Protein AF-A0A954IPS7-F1 (afdb_monomer)

Mean predicted aligned error: 3.64 Å

Foldseek 3Di:
DFDDDDPPDFAKKFKDQFCDFDPDTPDHQDAAQKDWPPVPWPRIQGGPRGDTDTDIDGDPPGDWDWFRKTWIWIWADPDPRDTDIDTDDIDGDTDDDDD

Solvent-accessible surface area (backbone atoms only — not comparable to full-atom values): 5958 Å² total; per-residue (Å²): 92,77,60,88,71,60,90,91,57,48,67,58,36,37,48,42,59,58,46,58,57,93,95,45,75,80,47,73,48,60,58,67,53,42,43,75,39,70,89,78,23,43,42,65,31,56,42,80,53,44,70,38,49,80,38,75,42,69,44,98,80,32,62,59,42,78,59,44,65,34,46,48,31,43,38,37,66,78,52,99,87,44,59,52,75,46,72,51,73,81,40,68,47,64,42,67,71,83,130

pLDDT: mean 92.73, std 4.54, range [60.28, 97.06]

Sequence (99 aa):
VEIIRSEGFDKNVTLDLLYQHLSSKFADTLPEGVTINAKESQTLLTGTNSKGSITLTAAANAPAVEQQLCCVMANVSINFVMKATYSSRPLLITVLPNE

Secondary structure (DSSP, 8-state):
-B-PPPTT--S-EEEESEEEETTEEEEE-SPTTEEE-TTTS--EE-TT--B----EEE-TTPPPEEEEEE--EEEEESSSS-EEEEE-S-EEEEEPPP-

Radius of gyration: 14.74 Å; Cα contacts (8 Å, |Δi|>4): 194; chains: 1; bounding box: 34×24×46 Å

Structure (mmCIF, N/CA/C/O backbone):
data_AF-A0A954IPS7-F1
#
_entry.id   AF-A0A954IPS7-F1
#
loop_
_atom_site.group_PDB
_atom_site.id
_atom_site.type_symbol
_atom_site.label_atom_id
_atom_site.label_alt_id
_atom_site.label_comp_id
_atom_site.label_asym_id
_atom_site.label_entity_id
_atom_site.label_seq_id
_atom_site.pdbx_PDB_ins_code
_atom_site.Cartn_x
_atom_site.Cartn_y
_atom_site.Cartn_z
_atom_site.occupancy
_atom_site.B_iso_or_equiv
_atom_site.auth_seq_id
_atom_site.auth_comp_id
_atom_site.auth_asym_id
_atom_site.auth_atom_id
_atom_site.pdbx_PDB_model_num
ATOM 1 N N . VAL A 1 1 ? -8.930 1.589 -4.060 1.00 90.44 1 VAL A N 1
ATOM 2 C CA . VAL A 1 1 ? -9.170 0.728 -2.880 1.00 90.44 1 VAL A CA 1
ATOM 3 C C . VAL A 1 1 ? -10.349 1.277 -2.103 1.00 90.44 1 VAL A C 1
ATOM 5 O O . VAL A 1 1 ? -10.483 2.491 -1.996 1.00 90.44 1 VAL A O 1
ATOM 8 N N . GLU A 1 2 ? -11.205 0.394 -1.604 1.00 94.31 2 GLU A N 1
ATOM 9 C CA . GLU A 1 2 ? -12.352 0.741 -0.765 1.00 94.31 2 GLU A CA 1
ATOM 10 C C . GLU A 1 2 ? -12.226 0.013 0.576 1.00 94.31 2 GLU A C 1
ATOM 12 O O . GLU A 1 2 ? -11.827 -1.153 0.602 1.00 94.31 2 GLU A O 1
ATOM 17 N N . ILE A 1 3 ? -12.518 0.709 1.675 1.00 94.12 3 ILE A N 1
ATOM 18 C CA . ILE A 1 3 ? -12.486 0.166 3.038 1.00 94.12 3 ILE A CA 1
ATOM 19 C C . ILE A 1 3 ? -13.889 0.150 3.645 1.00 94.12 3 ILE A C 1
ATOM 21 O O . ILE A 1 3 ? -14.710 1.020 3.367 1.00 94.12 3 ILE A O 1
ATOM 25 N N . ILE A 1 4 ? -14.148 -0.817 4.523 1.00 93.81 4 ILE A N 1
ATOM 26 C CA . ILE A 1 4 ? -15.369 -0.856 5.332 1.00 93.81 4 ILE A CA 1
ATOM 27 C C . ILE A 1 4 ? -15.011 -0.323 6.716 1.00 93.81 4 ILE A C 1
ATOM 29 O O . ILE A 1 4 ? -14.135 -0.865 7.389 1.00 93.81 4 ILE A O 1
ATOM 33 N N . ARG A 1 5 ? -15.667 0.763 7.125 1.00 92.00 5 ARG A N 1
ATOM 34 C CA . ARG A 1 5 ? -15.481 1.376 8.444 1.00 92.00 5 ARG A CA 1
ATOM 35 C C . ARG A 1 5 ? -16.517 0.820 9.414 1.00 92.00 5 ARG A C 1
ATOM 37 O O . ARG A 1 5 ? -17.662 0.597 9.031 1.00 92.00 5 ARG A O 1
ATOM 44 N N . SER A 1 6 ? -16.110 0.618 10.666 1.00 91.75 6 SER A N 1
ATOM 45 C CA . SER A 1 6 ? -17.060 0.344 11.746 1.00 91.75 6 SER A CA 1
ATOM 46 C C . SER A 1 6 ? -17.979 1.547 11.956 1.00 91.75 6 SER A C 1
ATOM 48 O O . SER A 1 6 ? -17.583 2.688 11.706 1.00 91.75 6 SER A O 1
ATOM 50 N N . GLU A 1 7 ? -19.184 1.300 12.464 1.00 93.00 7 GLU A N 1
ATOM 51 C CA . GLU A 1 7 ? -20.087 2.368 12.887 1.00 93.00 7 GLU A CA 1
ATOM 52 C C . GLU A 1 7 ? -19.387 3.300 13.891 1.00 93.00 7 GLU A C 1
ATOM 54 O O . GLU A 1 7 ? -18.658 2.845 14.776 1.00 93.00 7 GLU A O 1
ATOM 59 N N . GLY A 1 8 ? -19.549 4.613 13.699 1.00 90.06 8 GLY A N 1
ATOM 60 C CA . GLY A 1 8 ? -18.923 5.646 14.530 1.00 90.06 8 GLY A CA 1
ATOM 61 C C . GLY A 1 8 ? -17.416 5.851 14.321 1.00 90.06 8 GLY A C 1
ATOM 62 O O . GLY A 1 8 ? -16.839 6.715 14.976 1.00 90.06 8 GLY A O 1
ATOM 63 N N . PHE A 1 9 ? -16.756 5.104 13.426 1.00 91.56 9 PHE A N 1
ATOM 64 C CA . PHE A 1 9 ? -15.324 5.273 13.171 1.00 91.56 9 PHE A CA 1
ATOM 65 C C . PHE A 1 9 ? -15.040 6.359 12.119 1.00 91.56 9 PHE A C 1
ATOM 67 O O . PHE A 1 9 ? -15.158 6.137 10.911 1.00 91.56 9 PHE A O 1
ATOM 74 N N . ASP A 1 10 ? -14.580 7.517 12.586 1.00 92.38 10 ASP A N 1
ATOM 75 C CA . ASP A 1 10 ? -14.317 8.725 11.793 1.00 92.38 10 ASP A CA 1
ATOM 76 C C . ASP A 1 10 ? -12.829 9.115 11.723 1.00 92.38 10 ASP A C 1
ATOM 78 O O . ASP A 1 10 ? -12.472 10.157 11.170 1.00 92.38 10 ASP A O 1
ATOM 82 N N . LYS A 1 11 ? -11.934 8.284 12.269 1.00 92.62 11 LYS A N 1
ATOM 83 C CA . LYS A 1 11 ? -10.499 8.582 12.276 1.00 92.62 11 LYS A CA 1
ATOM 84 C C . LYS A 1 11 ? -9.858 8.341 10.913 1.00 92.62 11 LYS A C 1
ATOM 86 O O . LYS A 1 11 ? -10.328 7.552 10.089 1.00 92.62 11 LYS A O 1
ATOM 91 N N . ASN A 1 12 ? -8.727 9.004 10.703 1.00 94.00 12 ASN A N 1
ATOM 92 C CA . ASN A 1 12 ? -7.964 8.872 9.473 1.00 94.00 12 ASN A CA 1
ATOM 93 C C . ASN A 1 12 ? -7.386 7.459 9.308 1.00 94.00 12 ASN A C 1
ATOM 95 O O . ASN A 1 12 ? -6.968 6.824 10.278 1.00 94.00 12 ASN A O 1
ATOM 99 N N . VAL A 1 13 ? -7.313 7.010 8.059 1.00 94.94 13 VAL A N 1
ATOM 100 C CA . VAL A 1 13 ? -6.672 5.752 7.661 1.00 94.94 13 VAL A CA 1
ATOM 101 C C . VAL A 1 13 ? -5.626 6.074 6.606 1.00 94.94 13 VAL A C 1
ATOM 103 O O . VAL A 1 13 ? -5.925 6.805 5.661 1.00 94.94 13 VAL A O 1
ATOM 106 N N . THR A 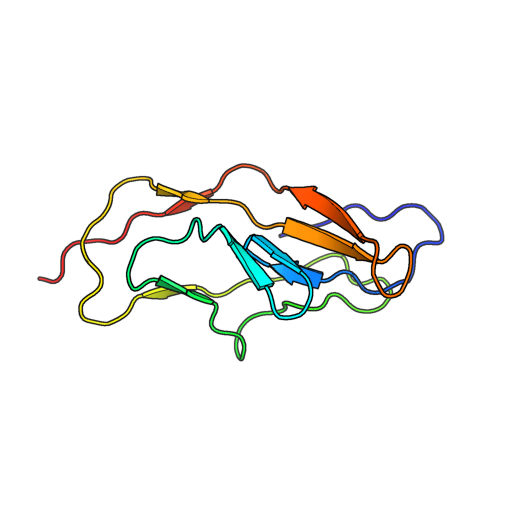1 14 ? -4.409 5.550 6.748 1.00 94.25 14 THR A N 1
ATOM 107 C CA . THR A 1 14 ? -3.371 5.723 5.723 1.00 94.25 14 THR A CA 1
ATOM 108 C C . THR A 1 14 ? -3.254 4.490 4.840 1.00 94.25 14 THR A C 1
ATOM 110 O O . THR A 1 14 ? -3.265 3.359 5.326 1.00 94.25 14 THR A O 1
ATOM 113 N N . LEU A 1 15 ? -3.154 4.715 3.535 1.00 94.75 15 LEU A N 1
ATOM 114 C CA . LEU A 1 15 ? -2.953 3.697 2.516 1.00 94.75 15 LEU A CA 1
ATOM 115 C C . LEU A 1 15 ? -1.491 3.702 2.071 1.00 94.75 15 LEU A C 1
ATOM 117 O O . LEU A 1 15 ? -0.946 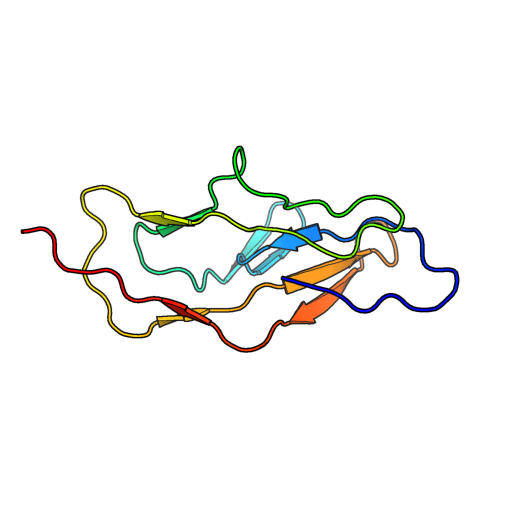4.760 1.759 1.00 94.75 15 LEU A O 1
ATOM 121 N N . ASP A 1 16 ? -0.872 2.527 2.029 1.00 93.25 16 ASP A N 1
ATOM 122 C CA . ASP A 1 16 ? 0.528 2.363 1.630 1.00 93.25 16 ASP A CA 1
ATOM 123 C C . ASP A 1 16 ? 0.744 0.992 0.972 1.00 93.25 16 ASP A C 1
ATOM 125 O O . ASP A 1 16 ? 0.007 0.052 1.261 1.00 93.25 16 ASP A O 1
ATOM 129 N N . LEU A 1 17 ? 1.741 0.857 0.100 1.00 94.12 17 LEU A N 1
ATOM 130 C CA . LEU A 1 17 ? 2.210 -0.443 -0.409 1.00 94.12 17 LEU A CA 1
ATOM 131 C C . LEU A 1 17 ? 3.565 -0.832 0.199 1.00 94.12 17 LEU A C 1
ATOM 133 O O . LEU A 1 17 ? 3.987 -1.985 0.099 1.00 94.12 17 LEU A O 1
ATOM 137 N N . LEU A 1 18 ? 4.235 0.114 0.861 1.00 92.81 18 LEU A N 1
ATOM 138 C CA . LEU A 1 18 ? 5.499 -0.105 1.543 1.00 92.81 18 LEU A CA 1
ATOM 139 C C . LEU A 1 18 ? 5.240 -0.594 2.965 1.00 92.81 18 LEU A C 1
ATOM 141 O O . LEU A 1 18 ? 4.485 0.010 3.731 1.00 92.81 18 LEU A O 1
ATOM 145 N N . TYR A 1 19 ? 5.891 -1.691 3.348 1.00 91.06 19 TYR A N 1
ATOM 146 C CA . TYR A 1 19 ? 5.829 -2.209 4.711 1.00 91.06 19 TYR A CA 1
ATOM 147 C C . TYR A 1 19 ? 6.733 -1.350 5.586 1.00 91.06 19 TYR A C 1
ATOM 149 O O . TYR A 1 19 ? 7.891 -1.678 5.836 1.00 91.06 19 TYR A O 1
ATOM 157 N N . GLN A 1 20 ? 6.209 -0.204 6.011 1.00 90.56 20 GLN A N 1
ATOM 158 C CA . GLN A 1 20 ? 6.960 0.794 6.760 1.00 90.56 20 GLN A CA 1
ATOM 159 C C . GLN A 1 20 ? 6.237 1.243 8.029 1.00 90.56 20 GLN A C 1
ATOM 161 O O . GLN A 1 20 ? 5.003 1.229 8.140 1.00 90.56 20 GLN A O 1
ATOM 166 N N . HIS A 1 21 ? 7.024 1.651 9.016 1.00 87.31 21 HIS A N 1
ATOM 167 C CA . HIS A 1 21 ? 6.543 2.282 10.234 1.00 87.31 21 HIS A CA 1
ATOM 168 C C . HIS A 1 21 ? 7.553 3.332 10.690 1.00 87.31 21 HIS A C 1
ATOM 170 O O . HIS A 1 21 ? 8.745 3.043 10.803 1.00 87.31 21 HIS A O 1
ATOM 176 N N . LEU A 1 22 ? 7.060 4.547 10.952 1.00 85.38 22 LEU A N 1
ATOM 177 C CA . LEU A 1 22 ? 7.897 5.721 11.200 1.00 85.38 22 LEU A CA 1
ATOM 178 C C . LEU A 1 22 ? 8.915 5.887 10.058 1.00 85.38 22 LEU A C 1
ATOM 180 O O . LEU A 1 22 ? 8.523 5.907 8.895 1.00 85.38 22 LEU A O 1
ATOM 184 N N . SER A 1 23 ? 10.201 5.973 10.385 1.00 85.94 23 SER A N 1
ATOM 185 C CA . SER A 1 23 ? 11.287 6.146 9.415 1.00 85.94 23 SER A CA 1
ATOM 186 C C . SER A 1 23 ? 11.868 4.824 8.901 1.00 85.94 23 SER A C 1
ATOM 188 O O . SER A 1 23 ? 12.845 4.839 8.156 1.00 85.94 23 SER A O 1
ATOM 190 N N . SER A 1 24 ? 11.323 3.678 9.315 1.00 91.31 24 SER A N 1
ATOM 191 C CA . SER A 1 24 ? 11.867 2.359 8.986 1.00 91.31 24 SER A CA 1
ATOM 192 C C . SER A 1 24 ? 11.017 1.652 7.933 1.00 91.31 24 SER A C 1
ATOM 194 O O . SER A 1 24 ? 9.820 1.433 8.132 1.00 91.31 24 SER A O 1
ATOM 196 N N . LYS A 1 25 ? 11.662 1.246 6.832 1.00 92.88 25 LYS A N 1
ATOM 197 C CA . LYS A 1 25 ? 11.099 0.350 5.814 1.00 92.88 25 LYS A CA 1
ATOM 198 C C . LYS A 1 25 ? 11.543 -1.083 6.109 1.00 92.88 25 LYS A C 1
ATOM 200 O O . LYS A 1 25 ? 12.737 -1.358 6.131 1.00 92.88 25 LYS A O 1
ATOM 205 N N . PHE A 1 26 ? 10.588 -1.979 6.333 1.00 91.25 26 PHE A N 1
ATOM 206 C CA . PHE A 1 26 ? 10.825 -3.399 6.608 1.00 91.25 26 PHE A CA 1
ATOM 207 C C . PHE A 1 26 ? 10.748 -4.253 5.349 1.00 91.25 26 PHE A C 1
ATOM 209 O O . PHE A 1 26 ? 11.507 -5.206 5.212 1.00 91.25 26 PHE A O 1
ATOM 216 N N . ALA A 1 27 ? 9.843 -3.915 4.432 1.00 91.94 27 ALA A N 1
ATOM 217 C CA . ALA A 1 27 ? 9.753 -4.576 3.142 1.00 91.94 27 ALA A CA 1
ATOM 218 C C . ALA A 1 27 ? 9.200 -3.633 2.075 1.00 91.94 27 ALA A C 1
ATOM 220 O O . ALA A 1 27 ? 8.427 -2.712 2.354 1.00 91.94 27 ALA A O 1
ATOM 221 N N . ASP A 1 28 ? 9.612 -3.896 0.844 1.00 93.75 28 ASP A N 1
ATOM 222 C CA . ASP A 1 28 ? 9.116 -3.255 -0.360 1.00 93.75 28 ASP A CA 1
ATOM 223 C C . ASP A 1 28 ? 8.703 -4.362 -1.317 1.00 93.75 28 ASP A C 1
ATOM 225 O O . ASP A 1 28 ? 9.522 -5.202 -1.682 1.00 93.75 28 ASP A O 1
ATOM 229 N N . THR A 1 29 ? 7.411 -4.417 -1.623 1.00 91.31 29 THR A N 1
ATOM 230 C CA . THR A 1 29 ? 6.862 -5.458 -2.500 1.00 91.31 29 THR A CA 1
ATOM 231 C C . THR A 1 29 ? 6.672 -4.959 -3.922 1.00 91.31 29 THR A C 1
ATOM 233 O O . THR A 1 29 ? 6.328 -5.760 -4.787 1.00 91.31 29 THR A O 1
ATOM 236 N N . LEU A 1 30 ? 6.921 -3.671 -4.187 1.00 95.69 30 LEU A N 1
ATOM 237 C CA . LEU A 1 30 ? 6.825 -3.118 -5.530 1.00 95.69 30 LEU A CA 1
ATOM 238 C C . LEU A 1 30 ? 7.938 -3.678 -6.426 1.00 95.69 30 LEU A C 1
ATOM 240 O O . LEU A 1 30 ? 9.039 -3.956 -5.941 1.00 95.69 30 LEU A O 1
ATOM 244 N N . PRO A 1 31 ? 7.673 -3.840 -7.734 1.00 96.31 31 PRO A N 1
ATOM 245 C CA . PRO A 1 31 ? 8.726 -4.114 -8.698 1.00 96.31 31 PRO A CA 1
ATOM 246 C C . PRO A 1 31 ? 9.853 -3.093 -8.622 1.00 96.31 31 PRO A C 1
ATOM 248 O O . PRO A 1 31 ? 9.632 -1.916 -8.324 1.00 96.31 31 PRO A O 1
ATOM 251 N N . GLU A 1 32 ? 11.061 -3.531 -8.956 1.00 95.19 32 GLU A N 1
ATOM 252 C CA . GLU A 1 32 ? 12.191 -2.622 -9.081 1.00 95.19 32 GLU A CA 1
ATOM 253 C C . GLU A 1 32 ? 11.867 -1.491 -10.074 1.00 95.19 32 GLU A C 1
ATOM 255 O O . GLU A 1 32 ? 11.276 -1.707 -11.131 1.00 95.19 32 GLU A O 1
ATOM 260 N N . GLY A 1 33 ? 12.202 -0.253 -9.703 1.00 94.56 33 GLY A N 1
ATOM 261 C CA . GLY A 1 33 ? 11.886 0.932 -10.502 1.00 94.56 33 GLY A CA 1
ATOM 262 C C . GLY A 1 33 ? 10.421 1.387 -10.448 1.00 94.56 33 GLY A C 1
ATOM 263 O O . GLY A 1 33 ? 10.115 2.437 -11.009 1.00 94.56 33 GLY A O 1
ATOM 264 N N . VAL A 1 34 ? 9.518 0.676 -9.762 1.00 96.50 34 VAL A N 1
ATOM 265 C CA . VAL A 1 34 ? 8.129 1.109 -9.538 1.00 96.50 34 VAL A CA 1
ATOM 266 C C . VAL A 1 34 ? 7.999 1.793 -8.179 1.00 96.50 34 VAL A C 1
ATOM 268 O O . VAL A 1 34 ? 8.451 1.288 -7.156 1.00 96.50 34 VAL A O 1
ATOM 271 N N . THR A 1 35 ? 7.356 2.959 -8.153 1.00 95.69 35 THR A N 1
ATOM 272 C CA . THR A 1 35 ? 7.171 3.771 -6.941 1.00 95.69 35 THR A CA 1
ATOM 273 C C . THR A 1 35 ? 5.748 4.317 -6.837 1.00 95.69 35 THR A C 1
ATOM 275 O O . THR A 1 35 ? 4.999 4.330 -7.814 1.00 95.69 35 THR A O 1
ATOM 278 N N . ILE A 1 36 ? 5.356 4.774 -5.645 1.00 94.81 36 ILE A N 1
ATOM 279 C CA . ILE A 1 36 ? 4.074 5.454 -5.426 1.00 94.81 36 ILE A CA 1
ATOM 280 C C . ILE A 1 36 ? 4.216 6.930 -5.818 1.00 94.81 36 ILE A C 1
ATOM 282 O O . ILE A 1 36 ? 5.015 7.659 -5.226 1.00 94.81 36 ILE A O 1
ATOM 286 N N . ASN A 1 37 ? 3.389 7.410 -6.748 1.00 94.50 37 ASN A N 1
ATOM 287 C CA . ASN A 1 37 ? 3.265 8.840 -7.016 1.00 94.50 37 ASN A CA 1
ATOM 288 C C . ASN A 1 37 ? 2.417 9.487 -5.915 1.00 94.50 37 ASN A C 1
ATOM 290 O O . ASN A 1 37 ? 1.190 9.543 -6.000 1.00 94.50 37 ASN A O 1
ATOM 294 N N . ALA A 1 38 ? 3.077 9.982 -4.869 1.00 88.25 38 ALA A N 1
ATOM 295 C CA . ALA A 1 38 ? 2.410 10.569 -3.708 1.00 88.25 38 ALA A CA 1
ATOM 296 C C . ALA A 1 38 ? 1.549 11.804 -4.039 1.00 88.25 38 ALA A C 1
ATOM 298 O O . ALA A 1 38 ? 0.624 12.101 -3.290 1.00 88.25 38 ALA A O 1
ATOM 299 N N . LYS A 1 39 ? 1.825 12.518 -5.141 1.00 91.19 39 LYS A N 1
ATOM 300 C CA . LYS A 1 39 ? 1.054 13.710 -5.539 1.00 91.19 39 LYS A CA 1
ATOM 301 C C . LYS A 1 39 ? -0.298 13.351 -6.150 1.00 91.19 39 LYS A C 1
ATOM 303 O O . LYS A 1 39 ? -1.265 14.076 -5.957 1.00 91.19 39 LYS A O 1
ATOM 308 N N . GLU A 1 40 ? -0.352 12.244 -6.882 1.00 93.50 40 GLU A N 1
ATOM 309 C CA . GLU A 1 40 ? -1.563 11.765 -7.564 1.00 93.50 40 GLU A CA 1
ATOM 310 C C . GLU A 1 40 ? -2.311 10.690 -6.762 1.00 93.50 40 GLU A C 1
ATOM 312 O O . GLU A 1 40 ? -3.410 10.277 -7.130 1.00 93.50 40 GLU A O 1
ATOM 317 N N . SER A 1 41 ? -1.722 10.243 -5.652 1.00 94.31 41 SER A N 1
ATOM 318 C CA . SER A 1 41 ? -2.290 9.228 -4.772 1.00 94.31 41 SER A CA 1
ATOM 319 C C . SER A 1 41 ? -3.043 9.844 -3.598 1.00 94.31 41 SER A C 1
ATOM 321 O O . SER A 1 41 ? -2.606 10.806 -2.975 1.00 94.31 41 SER A O 1
ATOM 323 N N . GLN A 1 42 ? -4.140 9.204 -3.214 1.00 93.44 42 GLN A N 1
ATOM 324 C CA . GLN A 1 42 ? -4.852 9.447 -1.966 1.00 93.44 42 GLN A CA 1
ATOM 325 C C . GLN A 1 42 ? -4.348 8.471 -0.897 1.00 93.44 42 GLN A C 1
ATOM 327 O O . GLN A 1 42 ? -5.008 7.490 -0.556 1.00 93.44 42 GLN A O 1
ATOM 332 N N . THR A 1 43 ? -3.153 8.738 -0.366 1.00 92.31 43 THR A N 1
ATOM 333 C CA . THR A 1 43 ? -2.535 7.924 0.698 1.00 92.31 43 THR A CA 1
ATOM 334 C C . THR A 1 43 ? -3.136 8.185 2.082 1.00 92.31 43 THR A C 1
ATOM 336 O O . THR A 1 43 ? -2.882 7.425 3.011 1.00 92.31 43 THR A O 1
ATOM 339 N N . LEU A 1 44 ? -3.954 9.228 2.245 1.00 94.19 44 LEU A N 1
ATOM 340 C CA . LEU A 1 44 ? -4.649 9.554 3.489 1.00 94.19 44 LEU A CA 1
ATOM 341 C C . LEU A 1 44 ? -6.158 9.643 3.242 1.00 94.19 44 LEU A C 1
ATOM 343 O O . LEU A 1 44 ? -6.629 10.529 2.533 1.00 94.19 44 LEU A O 1
ATOM 347 N N . LEU A 1 45 ? -6.917 8.753 3.876 1.00 94.81 45 LEU A N 1
ATOM 348 C CA . LEU A 1 45 ? -8.375 8.797 3.917 1.00 94.81 45 LEU A CA 1
ATOM 349 C C . LEU A 1 45 ? -8.823 9.527 5.179 1.00 94.81 45 LEU A C 1
ATOM 351 O O . LEU A 1 45 ? -8.677 9.001 6.285 1.00 94.81 45 LEU A O 1
ATOM 355 N N . THR A 1 46 ? -9.362 10.733 5.014 1.00 92.88 46 THR A N 1
ATOM 356 C CA . THR A 1 46 ? -9.809 11.575 6.127 1.00 92.88 46 THR A CA 1
ATOM 357 C C . THR A 1 46 ? -11.276 11.356 6.478 1.00 92.88 46 THR A C 1
ATOM 359 O O . THR A 1 46 ? -12.109 11.088 5.608 1.00 92.88 46 THR A O 1
ATOM 362 N N . GLY A 1 47 ? -11.597 11.496 7.767 1.00 87.12 47 GLY A N 1
ATOM 363 C CA . GLY A 1 47 ? -12.976 11.463 8.249 1.00 87.12 47 GLY A CA 1
ATOM 364 C C . GLY A 1 47 ? -13.705 10.176 7.858 1.00 87.12 47 GLY A C 1
ATOM 365 O O . GLY A 1 47 ? -13.219 9.065 8.064 1.00 87.12 47 GLY A O 1
ATOM 366 N N . THR A 1 48 ? -14.868 10.342 7.228 1.00 87.94 48 THR A N 1
ATOM 367 C CA . THR A 1 48 ? -15.735 9.253 6.759 1.00 87.94 48 THR A CA 1
ATOM 368 C C . THR A 1 48 ? -15.424 8.778 5.337 1.00 87.94 48 THR A C 1
ATOM 370 O O . THR A 1 48 ? -16.126 7.907 4.826 1.00 87.94 48 THR A O 1
ATOM 373 N N . ASN A 1 49 ? -14.379 9.302 4.677 1.00 92.06 49 ASN A N 1
ATOM 374 C CA . ASN A 1 49 ? -14.032 8.849 3.333 1.00 92.06 49 ASN A CA 1
ATOM 375 C C . ASN A 1 49 ? -13.512 7.401 3.369 1.00 92.06 49 ASN A C 1
ATOM 377 O O . ASN A 1 49 ? -12.577 7.067 4.104 1.00 92.06 49 ASN A O 1
ATOM 381 N N . SER A 1 50 ? -14.121 6.544 2.555 1.00 93.25 50 SER A N 1
ATOM 382 C CA . SER A 1 50 ? -13.830 5.108 2.484 1.00 93.25 50 SER A CA 1
ATOM 383 C C . SER A 1 50 ? -13.206 4.680 1.158 1.00 93.25 50 SER A C 1
ATOM 385 O O . SER A 1 50 ? -12.904 3.502 0.985 1.00 93.25 50 SER A O 1
ATOM 387 N N . LYS A 1 51 ? -12.996 5.608 0.218 1.00 94.31 51 LYS A N 1
ATOM 388 C CA . LYS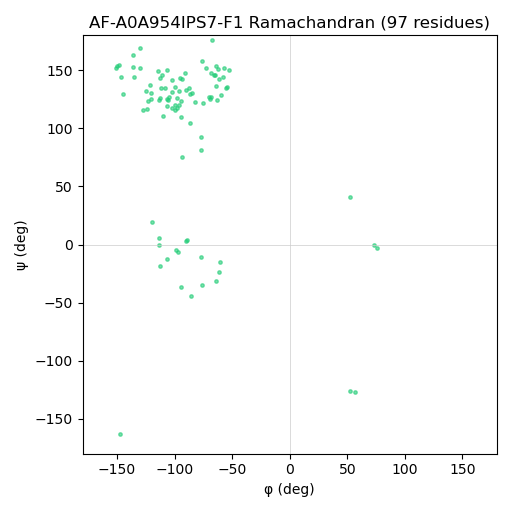 A 1 51 ? -12.426 5.320 -1.102 1.00 94.31 51 LYS A CA 1
ATOM 389 C C . LYS A 1 51 ? -11.143 6.113 -1.304 1.00 94.31 51 LYS A C 1
ATOM 391 O O . LYS A 1 51 ? -11.117 7.320 -1.088 1.00 94.31 51 LYS A O 1
ATOM 396 N N . GLY A 1 52 ? -10.099 5.409 -1.733 1.00 92.44 52 GLY A N 1
ATOM 397 C CA . GLY A 1 52 ? -8.801 5.982 -2.078 1.00 92.44 52 GLY A CA 1
ATOM 398 C C . GLY A 1 52 ? -8.244 5.405 -3.369 1.00 92.44 52 GLY A C 1
ATOM 399 O O . GLY A 1 52 ? -8.524 4.256 -3.724 1.00 92.44 52 GLY A O 1
ATOM 400 N N . SER A 1 53 ? -7.419 6.180 -4.055 1.00 93.88 53 SER A N 1
ATOM 401 C CA . SER A 1 53 ? -6.616 5.749 -5.199 1.00 93.88 53 SER A CA 1
ATOM 402 C C . SER A 1 53 ? -5.132 5.768 -4.845 1.00 93.88 53 SER A C 1
ATOM 404 O O . SER A 1 53 ? -4.676 6.650 -4.124 1.00 93.88 53 SER A O 1
ATOM 406 N N . ILE A 1 54 ? -4.369 4.806 -5.363 1.00 95.12 54 ILE A N 1
ATOM 407 C CA . ILE A 1 54 ? -2.907 4.857 -5.354 1.00 95.12 54 ILE A CA 1
ATOM 408 C C . ILE A 1 54 ? -2.449 4.796 -6.804 1.00 95.12 54 ILE A C 1
ATOM 410 O O . ILE A 1 54 ? -2.825 3.873 -7.526 1.00 95.12 54 ILE A O 1
ATOM 414 N N . THR A 1 55 ? -1.655 5.776 -7.209 1.00 95.81 55 THR A N 1
ATOM 415 C CA . THR A 1 55 ? -1.033 5.831 -8.526 1.00 95.81 55 THR A CA 1
ATOM 416 C C . THR A 1 55 ? 0.391 5.317 -8.412 1.00 95.81 55 THR A C 1
ATOM 418 O O . THR A 1 55 ? 1.173 5.798 -7.589 1.00 95.81 55 THR A O 1
ATOM 421 N N . LEU A 1 56 ? 0.724 4.335 -9.245 1.00 95.25 56 LEU A N 1
ATOM 422 C CA . LEU A 1 56 ? 2.071 3.793 -9.352 1.00 95.25 56 LEU A CA 1
ATOM 423 C C . LEU A 1 56 ? 2.751 4.361 -10.593 1.00 95.25 56 LEU A C 1
ATOM 425 O O . LEU A 1 56 ? 2.127 4.516 -11.641 1.00 95.25 56 LEU A O 1
ATOM 429 N N . THR A 1 57 ? 4.037 4.654 -10.471 1.00 95.69 57 THR A N 1
ATOM 430 C CA . THR A 1 57 ? 4.874 5.150 -11.559 1.00 95.69 57 THR A CA 1
ATOM 431 C C . THR A 1 57 ? 6.059 4.219 -11.725 1.00 95.69 57 THR A C 1
ATOM 433 O O . THR A 1 57 ? 6.808 3.998 -10.774 1.00 95.69 57 THR A O 1
ATOM 436 N N . ALA A 1 58 ? 6.221 3.687 -12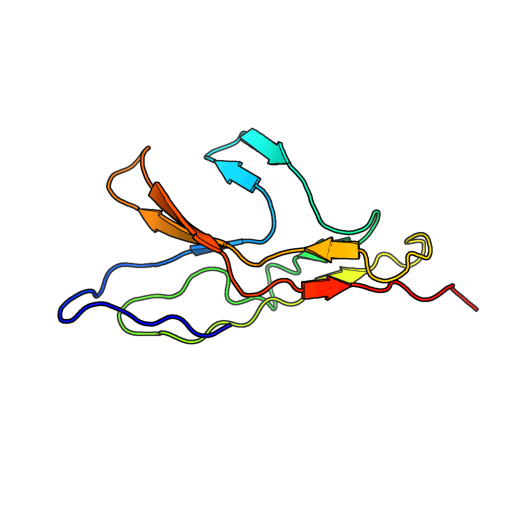.933 1.00 95.31 58 ALA A N 1
ATOM 437 C CA . ALA A 1 58 ? 7.413 2.956 -13.332 1.00 95.31 58 ALA A CA 1
ATOM 438 C C . ALA A 1 58 ? 8.462 3.939 -13.868 1.00 95.31 58 ALA A C 1
ATOM 440 O O . ALA A 1 58 ? 8.141 4.838 -14.648 1.00 95.31 58 ALA A O 1
ATOM 441 N N . ALA A 1 59 ? 9.711 3.778 -13.441 1.00 94.94 59 ALA A N 1
ATOM 442 C CA . ALA A 1 59 ? 10.843 4.476 -14.027 1.00 94.94 59 ALA A CA 1
ATOM 443 C C . ALA A 1 59 ? 11.002 4.086 -15.502 1.00 94.94 59 ALA A C 1
ATOM 445 O O . ALA A 1 59 ? 10.701 2.960 -15.893 1.00 94.94 59 ALA A O 1
ATOM 446 N N . ALA A 1 60 ? 11.548 4.998 -16.309 1.00 92.56 60 ALA A N 1
ATOM 447 C CA . ALA A 1 60 ? 11.767 4.761 -17.736 1.00 92.56 60 ALA A CA 1
ATOM 448 C C . ALA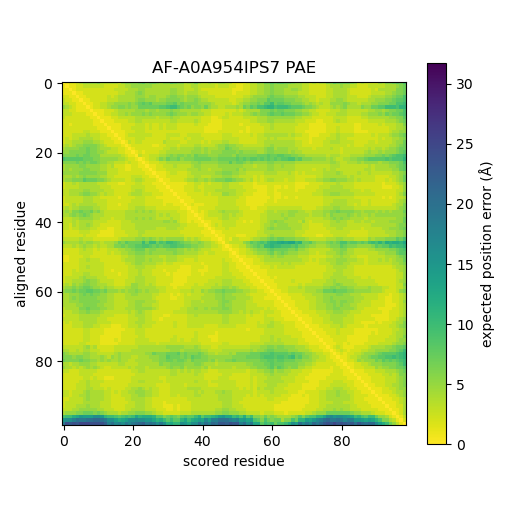 A 1 60 ? 12.712 3.584 -18.026 1.00 92.56 60 ALA A C 1
ATOM 450 O O . ALA A 1 60 ? 12.775 3.137 -19.156 1.00 92.56 60 ALA A O 1
ATOM 451 N N . ASN A 1 61 ? 13.462 3.095 -17.039 1.00 92.94 61 ASN A N 1
ATOM 452 C CA . ASN A 1 61 ? 14.366 1.950 -17.136 1.00 92.94 61 ASN A CA 1
ATOM 453 C C . ASN A 1 61 ? 13.987 0.813 -16.169 1.00 92.94 61 ASN A C 1
ATOM 455 O O . ASN A 1 61 ? 14.849 0.004 -15.831 1.00 92.94 61 ASN A O 1
ATOM 459 N N . ALA A 1 62 ? 12.744 0.780 -15.675 1.00 95.38 62 ALA A N 1
ATOM 460 C CA . ALA A 1 62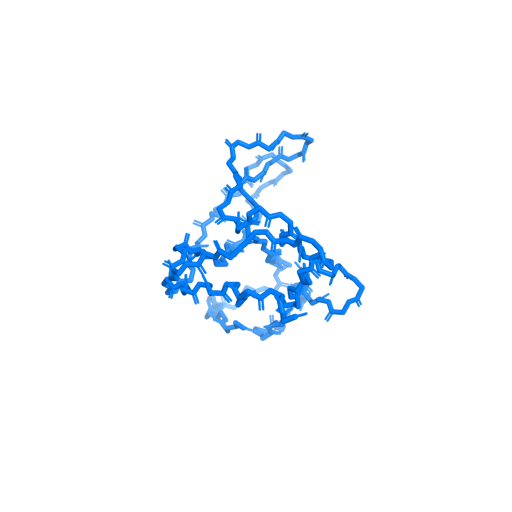 ? 12.288 -0.285 -14.788 1.00 95.38 62 ALA A CA 1
ATOM 461 C C . ALA A 1 62 ? 12.410 -1.651 -15.497 1.00 95.38 62 ALA A C 1
ATOM 463 O O . ALA A 1 62 ? 11.952 -1.781 -16.637 1.00 95.38 62 ALA A O 1
ATOM 464 N N . PRO A 1 63 ? 13.043 -2.663 -14.873 1.00 95.50 63 PRO A N 1
ATOM 465 C CA . PRO A 1 63 ? 13.170 -3.980 -15.479 1.00 95.50 63 PRO A CA 1
ATOM 466 C C . PRO A 1 63 ? 11.797 -4.635 -15.651 1.00 95.50 63 PRO A C 1
ATOM 468 O O . PRO A 1 63 ? 10.899 -4.471 -14.822 1.00 95.50 63 PRO A O 1
ATOM 471 N N . ALA A 1 64 ? 11.648 -5.409 -16.727 1.00 96.19 64 ALA A N 1
ATOM 472 C CA . ALA A 1 64 ? 10.430 -6.166 -16.962 1.00 96.19 64 ALA A CA 1
ATOM 473 C C . ALA A 1 64 ? 10.231 -7.221 -15.863 1.00 96.19 64 ALA A C 1
ATOM 475 O O . ALA A 1 64 ? 11.164 -7.932 -15.486 1.00 96.19 64 ALA A O 1
ATOM 476 N N . VAL A 1 65 ? 8.998 -7.345 -15.381 1.00 97.00 65 VAL A N 1
ATOM 477 C CA . VAL A 1 65 ? 8.600 -8.380 -14.423 1.00 97.00 65 VAL A CA 1
ATOM 478 C C . VAL A 1 65 ? 7.167 -8.793 -14.695 1.00 97.00 65 VAL A C 1
ATOM 480 O O . VAL A 1 65 ? 6.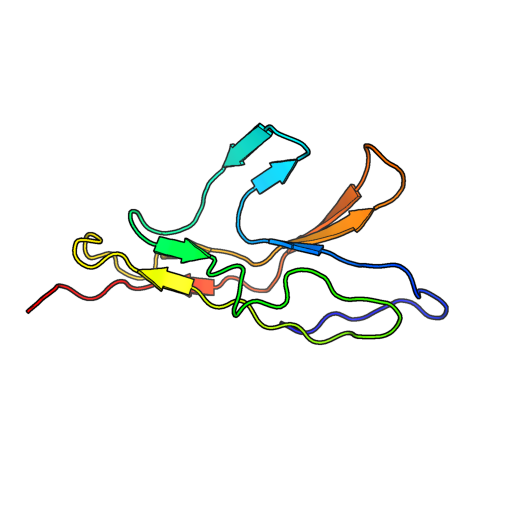331 -7.960 -15.043 1.00 97.00 65 VAL A O 1
ATOM 483 N N . GLU A 1 66 ? 6.874 -10.075 -14.517 1.00 97.06 66 GLU A N 1
ATOM 484 C CA . GLU A 1 66 ? 5.541 -10.629 -14.701 1.00 97.06 66 GLU A CA 1
ATOM 485 C C . GLU A 1 66 ? 4.888 -10.927 -13.348 1.00 97.06 66 GLU A C 1
ATOM 487 O O . GLU A 1 66 ? 5.450 -11.642 -12.521 1.00 97.06 66 GLU A O 1
ATOM 492 N N . GLN A 1 67 ? 3.679 -10.391 -13.143 1.00 96.12 67 GLN A N 1
ATOM 493 C CA . GLN A 1 67 ? 2.789 -10.740 -12.030 1.00 96.12 67 GLN A CA 1
ATOM 494 C C . GLN A 1 67 ? 3.430 -10.664 -10.634 1.00 96.12 67 GLN A C 1
ATOM 496 O O . GLN A 1 67 ? 3.154 -11.493 -9.763 1.00 96.12 67 GLN A O 1
ATOM 501 N N . GLN A 1 68 ? 4.242 -9.640 -10.372 1.00 96.19 68 GLN A N 1
ATOM 502 C CA . GLN A 1 68 ? 4.784 -9.427 -9.037 1.00 96.19 68 GLN A CA 1
ATOM 503 C C . GLN A 1 68 ? 3.656 -9.145 -8.040 1.00 96.19 68 GLN A C 1
ATOM 505 O O . GLN A 1 68 ? 2.846 -8.229 -8.216 1.00 96.19 68 GLN A O 1
ATOM 510 N N . LEU A 1 69 ? 3.613 -9.952 -6.982 1.00 95.50 69 LEU A N 1
ATOM 511 C CA . LEU A 1 69 ? 2.582 -9.890 -5.958 1.00 95.50 69 LEU A CA 1
ATOM 512 C C . LEU A 1 69 ? 2.796 -8.694 -5.025 1.00 95.50 69 LEU A C 1
ATOM 514 O O . LEU A 1 69 ? 3.810 -8.599 -4.340 1.00 95.50 69 LEU A O 1
ATOM 518 N N . CYS A 1 70 ? 1.792 -7.830 -4.951 1.00 95.12 70 CYS A N 1
ATOM 519 C CA . CYS A 1 70 ? 1.740 -6.650 -4.096 1.00 95.12 70 CYS A CA 1
ATOM 520 C C . CYS A 1 70 ? 0.424 -6.611 -3.307 1.00 95.12 70 CYS A C 1
ATOM 522 O O . CYS A 1 70 ? -0.535 -7.332 -3.599 1.00 95.12 70 CYS A O 1
ATOM 524 N N . CYS A 1 71 ? 0.335 -5.717 -2.326 1.00 94.94 71 CYS A N 1
ATOM 525 C CA . CYS A 1 71 ? -0.926 -5.392 -1.664 1.00 94.94 71 CYS A CA 1
ATOM 526 C C . CYS A 1 71 ? -0.948 -3.929 -1.218 1.00 94.94 71 CYS A C 1
ATOM 528 O O . CYS A 1 71 ? 0.097 -3.326 -0.987 1.00 94.94 71 CYS A O 1
ATOM 530 N N . VAL A 1 72 ? -2.149 -3.364 -1.095 1.00 95.25 72 VAL A N 1
ATOM 531 C CA . VAL A 1 72 ? -2.351 -2.069 -0.442 1.00 95.25 72 VAL A CA 1
ATOM 532 C C . VAL A 1 72 ? -2.714 -2.335 1.007 1.00 95.25 72 VAL A C 1
ATOM 534 O O . VAL A 1 72 ? -3.695 -3.017 1.302 1.00 95.25 72 VAL A O 1
ATOM 537 N N . MET A 1 73 ? -1.937 -1.767 1.913 1.00 95.50 73 MET A N 1
ATOM 538 C CA . MET A 1 73 ? -2.191 -1.784 3.339 1.00 95.50 73 MET A CA 1
ATOM 539 C C . MET A 1 73 ? -3.027 -0.585 3.756 1.00 95.50 73 MET A C 1
ATOM 541 O O . MET A 1 73 ? -2.698 0.550 3.422 1.00 95.50 73 MET A O 1
ATOM 545 N N . ALA A 1 74 ? -4.058 -0.834 4.556 1.00 95.38 74 ALA A N 1
ATOM 546 C CA . ALA A 1 74 ? -4.775 0.184 5.305 1.00 95.38 74 ALA A CA 1
ATOM 547 C C . ALA A 1 74 ? -4.276 0.183 6.752 1.00 95.38 74 ALA A C 1
ATOM 549 O O . ALA A 1 74 ? -4.428 -0.795 7.484 1.00 95.38 74 ALA A O 1
ATOM 550 N N . ASN A 1 75 ? -3.665 1.285 7.159 1.00 94.75 75 ASN A N 1
ATOM 551 C CA . ASN A 1 75 ? -3.079 1.474 8.473 1.00 94.75 75 ASN A CA 1
ATOM 552 C C . ASN A 1 75 ? -4.017 2.326 9.334 1.00 94.75 75 ASN A C 1
ATOM 554 O O . ASN A 1 75 ? -4.277 3.493 9.030 1.00 94.75 75 ASN A O 1
ATOM 558 N N . VAL A 1 76 ? -4.504 1.738 10.423 1.00 94.19 76 VAL A N 1
ATOM 559 C CA . VAL A 1 76 ? -5.403 2.362 11.394 1.00 94.19 76 VAL A CA 1
ATOM 560 C C . VAL A 1 76 ? -4.641 2.594 12.691 1.00 94.19 76 VAL A C 1
ATOM 562 O O . VAL A 1 76 ? -4.298 1.644 13.394 1.00 94.19 76 VAL A O 1
ATOM 565 N N . SER A 1 77 ? -4.366 3.852 13.023 1.00 91.50 77 SER A N 1
ATOM 566 C CA . SER A 1 77 ? -3.638 4.189 14.247 1.00 91.50 77 SER A CA 1
ATOM 567 C C . SER A 1 77 ? -4.474 3.896 15.495 1.00 91.50 77 SER A C 1
ATOM 569 O O . SER A 1 77 ? -5.581 4.411 15.656 1.00 91.50 77 SER A O 1
ATOM 571 N N . ILE A 1 78 ? -3.910 3.103 16.406 1.00 90.75 78 ILE A N 1
ATOM 572 C CA . ILE A 1 78 ? -4.440 2.872 17.757 1.00 90.75 78 ILE A CA 1
ATOM 573 C C . ILE A 1 78 ? -3.923 3.984 18.681 1.00 90.75 78 ILE A C 1
ATOM 575 O O . ILE A 1 78 ? -4.683 4.574 19.445 1.00 90.75 78 ILE A O 1
ATOM 579 N N . ASN A 1 79 ? -2.632 4.306 18.564 1.00 89.62 79 ASN A N 1
ATOM 580 C CA . ASN A 1 79 ? -1.972 5.447 19.197 1.00 89.62 79 ASN A CA 1
ATOM 581 C C . ASN A 1 79 ? -0.848 5.970 18.272 1.00 89.62 79 ASN A C 1
ATOM 583 O O . ASN A 1 79 ? -0.842 5.665 17.081 1.00 89.62 79 ASN A O 1
ATOM 587 N N . PHE A 1 80 ? 0.088 6.773 18.792 1.00 84.19 80 PHE A N 1
ATOM 588 C CA . PHE A 1 80 ? 1.171 7.355 17.986 1.00 84.19 80 PHE A CA 1
ATOM 589 C C . PHE A 1 80 ? 2.140 6.314 17.393 1.00 84.19 80 PHE A C 1
ATOM 591 O O . PHE A 1 80 ? 2.670 6.522 16.305 1.00 84.19 80 PHE A O 1
ATOM 598 N N . VAL A 1 81 ? 2.359 5.191 18.083 1.00 87.44 81 VAL A N 1
ATOM 599 C CA . VAL A 1 81 ? 3.341 4.158 17.696 1.00 87.44 81 VAL A CA 1
ATOM 600 C C . VAL A 1 81 ? 2.695 2.840 17.277 1.00 87.44 81 VAL A C 1
ATOM 602 O O . VAL A 1 81 ? 3.311 2.028 16.603 1.00 87.44 81 VAL A O 1
ATOM 605 N N . MET A 1 82 ? 1.440 2.603 17.642 1.00 91.06 82 MET A N 1
ATOM 606 C CA . MET A 1 82 ? 0.731 1.368 17.331 1.00 91.06 82 MET A CA 1
ATOM 607 C C . MET A 1 82 ? -0.324 1.611 16.269 1.00 91.06 82 MET A C 1
ATOM 609 O O . MET A 1 82 ? -1.135 2.534 16.367 1.00 91.06 82 MET A O 1
ATOM 613 N N . LYS A 1 83 ? -0.361 0.710 15.293 1.00 93.00 83 LYS A N 1
ATOM 614 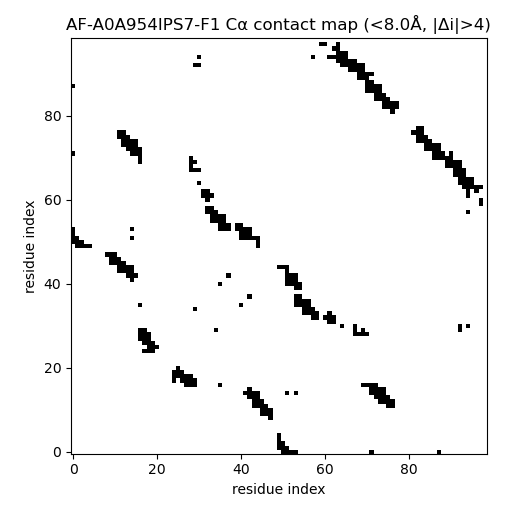C CA . LYS A 1 83 ? -1.379 0.667 14.253 1.00 93.00 83 LYS A CA 1
ATOM 615 C C . LYS A 1 83 ? -1.856 -0.763 14.047 1.00 93.00 83 LYS A C 1
ATOM 617 O O . LYS A 1 83 ? -1.065 -1.699 14.137 1.00 93.00 83 LYS A O 1
ATOM 622 N N . ALA A 1 84 ? -3.140 -0.913 13.756 1.00 93.38 84 ALA A N 1
ATOM 623 C CA . ALA A 1 84 ? -3.662 -2.110 13.124 1.00 93.38 84 ALA A CA 1
ATOM 624 C C . ALA A 1 84 ? -3.486 -1.958 11.609 1.00 93.38 84 ALA A C 1
ATOM 626 O O . ALA A 1 84 ? -3.850 -0.925 11.044 1.00 93.38 84 ALA A O 1
ATOM 627 N N . THR A 1 85 ? -2.918 -2.969 10.956 1.00 94.38 85 THR A N 1
ATOM 628 C CA . THR A 1 85 ? -2.724 -2.974 9.504 1.00 94.38 85 THR A CA 1
ATOM 629 C C . THR A 1 85 ? -3.602 -4.050 8.885 1.00 94.38 85 THR A C 1
ATOM 631 O O . THR A 1 85 ? -3.520 -5.220 9.251 1.00 94.38 85 THR A O 1
ATOM 634 N N . TYR A 1 86 ? -4.431 -3.643 7.933 1.00 94.44 86 TYR A N 1
ATOM 635 C CA . TYR A 1 86 ? -5.243 -4.522 7.101 1.00 94.44 86 TYR A CA 1
ATOM 636 C C . TYR A 1 86 ? -4.647 -4.562 5.702 1.00 94.44 86 TYR A C 1
ATOM 638 O O . TYR A 1 86 ? -4.071 -3.573 5.255 1.00 94.44 86 TYR A O 1
ATOM 646 N N . SER A 1 87 ? -4.806 -5.679 5.002 1.00 94.56 87 SER A N 1
ATOM 647 C CA . SER A 1 87 ? -4.336 -5.828 3.626 1.00 94.56 87 SER A CA 1
ATOM 648 C C . SER A 1 87 ? -5.510 -5.907 2.658 1.00 94.56 87 SER A C 1
ATOM 650 O O . SER A 1 87 ? -6.572 -6.443 2.987 1.00 94.56 87 SER A O 1
ATOM 652 N N . SER A 1 88 ? -5.327 -5.357 1.461 1.00 94.69 88 SER A N 1
ATOM 653 C CA . SER A 1 88 ? -6.244 -5.543 0.345 1.00 94.69 88 SER A CA 1
ATOM 654 C C . SER A 1 88 ? -6.230 -6.989 -0.154 1.00 94.69 88 SER A C 1
ATOM 656 O O . SER A 1 88 ? -5.405 -7.816 0.233 1.00 94.69 88 SER A O 1
ATOM 658 N N . ARG A 1 89 ? -7.102 -7.283 -1.123 1.00 94.06 89 ARG A N 1
ATOM 659 C CA . ARG A 1 89 ? -6.871 -8.440 -1.998 1.00 94.06 89 ARG A CA 1
ATOM 660 C C . ARG A 1 89 ? -5.505 -8.298 -2.692 1.00 94.06 89 ARG A C 1
ATOM 662 O O . ARG A 1 89 ? -5.078 -7.158 -2.914 1.00 94.06 89 ARG A O 1
ATOM 669 N N . PRO A 1 90 ? -4.843 -9.409 -3.050 1.00 94.12 90 PRO A N 1
ATOM 670 C CA . PRO A 1 90 ? -3.562 -9.333 -3.731 1.00 94.12 90 PRO A CA 1
ATOM 671 C C . PRO A 1 90 ? -3.676 -8.611 -5.075 1.00 94.12 90 PRO A C 1
ATOM 673 O O . PRO A 1 90 ? -4.668 -8.760 -5.791 1.00 94.12 90 PRO A O 1
ATOM 676 N N . LEU A 1 91 ? -2.654 -7.826 -5.393 1.00 94.00 91 LEU A N 1
ATOM 677 C CA . LEU A 1 91 ? -2.490 -7.105 -6.647 1.00 94.00 91 LEU A CA 1
ATOM 678 C C . LEU A 1 91 ? -1.318 -7.732 -7.399 1.00 94.00 91 LEU A C 1
ATOM 680 O O . LEU A 1 91 ? -0.281 -7.990 -6.799 1.00 94.00 91 LEU A O 1
ATOM 684 N N . LEU A 1 92 ? -1.481 -7.974 -8.695 1.00 96.50 92 LEU A N 1
ATOM 685 C CA . LEU A 1 92 ? -0.411 -8.477 -9.553 1.00 96.50 92 LEU A CA 1
ATOM 686 C C . LEU A 1 92 ? 0.051 -7.332 -10.445 1.00 96.50 92 LEU A C 1
ATOM 688 O O . LEU A 1 92 ? -0.752 -6.780 -11.198 1.00 96.50 92 LEU A O 1
ATOM 692 N N . ILE A 1 93 ? 1.323 -6.960 -10.334 1.00 95.50 93 ILE A N 1
ATOM 693 C CA . ILE A 1 93 ? 1.924 -5.893 -11.131 1.00 95.50 93 ILE A CA 1
ATOM 694 C C . ILE A 1 93 ? 2.837 -6.518 -12.176 1.00 95.50 93 ILE A C 1
ATOM 696 O O . ILE A 1 93 ? 3.752 -7.267 -11.844 1.00 95.50 93 ILE A O 1
ATOM 700 N N . THR A 1 94 ? 2.597 -6.167 -13.434 1.00 96.56 94 THR A N 1
ATOM 701 C CA . THR A 1 94 ? 3.480 -6.502 -14.550 1.00 96.56 94 THR A CA 1
ATOM 702 C C . THR A 1 94 ? 4.102 -5.215 -15.070 1.00 96.56 94 THR A C 1
ATOM 704 O O . THR A 1 94 ? 3.383 -4.268 -15.391 1.00 96.56 94 THR A O 1
ATOM 707 N N . VAL A 1 95 ? 5.430 -5.185 -15.153 1.00 96.31 95 VAL A N 1
ATOM 708 C CA . VAL A 1 95 ? 6.179 -4.136 -15.853 1.00 96.31 95 VAL A CA 1
ATOM 709 C C . VAL A 1 95 ? 6.524 -4.692 -17.226 1.00 96.31 95 VAL A C 1
ATOM 711 O O . VAL A 1 95 ? 7.191 -5.723 -17.327 1.00 96.31 95 VAL A O 1
ATOM 714 N N . LEU A 1 96 ? 6.014 -4.049 -18.276 1.00 93.75 96 LEU A N 1
ATOM 715 C CA . LEU A 1 96 ? 6.290 -4.459 -19.649 1.00 93.75 96 LEU A CA 1
ATOM 716 C C . LEU A 1 96 ? 7.734 -4.092 -20.034 1.00 93.75 96 LEU A C 1
ATOM 718 O O . LEU A 1 96 ? 8.273 -3.124 -19.496 1.00 93.75 96 LEU A O 1
ATOM 722 N N . PRO A 1 97 ? 8.364 -4.837 -20.958 1.00 84.88 97 PRO A N 1
ATOM 723 C CA . PRO A 1 97 ? 9.648 -4.445 -21.527 1.00 84.88 97 PRO A CA 1
ATOM 724 C C . PRO A 1 97 ? 9.553 -3.064 -22.181 1.00 84.88 97 PRO A C 1
ATOM 726 O O . PRO A 1 97 ? 8.539 -2.747 -22.802 1.00 84.88 97 PRO A O 1
ATOM 729 N N . ASN A 1 98 ? 10.618 -2.270 -22.078 1.00 77.69 98 ASN A N 1
ATOM 730 C CA . ASN A 1 98 ? 10.762 -1.105 -22.946 1.00 77.69 98 ASN A CA 1
ATOM 731 C C . ASN A 1 98 ? 11.033 -1.587 -24.374 1.00 77.69 98 ASN A C 1
ATOM 733 O O . ASN A 1 98 ? 11.954 -2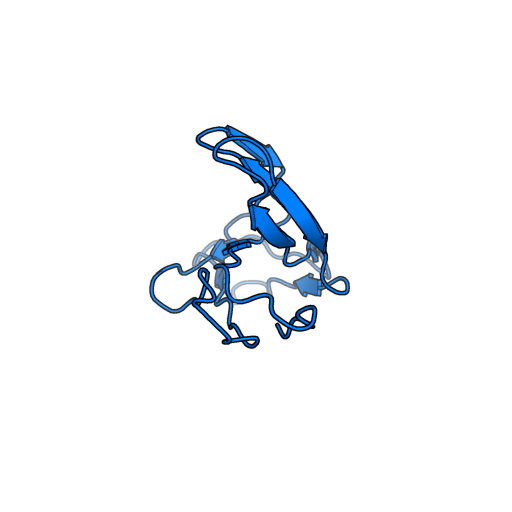.382 -24.575 1.00 77.69 98 ASN A O 1
ATOM 737 N N . GLU A 1 99 ? 10.229 -1.115 -25.326 1.00 60.28 99 GLU A N 1
ATOM 738 C CA . GLU A 1 99 ? 10.467 -1.286 -26.767 1.00 60.28 99 GLU A CA 1
ATOM 739 C C . GLU A 1 99 ? 11.651 -0.443 -27.261 1.00 60.28 99 GLU A C 1
ATOM 741 O O . GLU A 1 99 ? 11.831 0.695 -26.762 1.00 60.28 99 GLU A O 1
#